Protein AF-A0A8S8Z5G4-F1 (afdb_monomer)

pLDDT: mean 78.74, std 12.98, range [51.34, 95.94]

Secondary structure (DSSP, 8-state):
--TT-EEE-TTS-EEEEE---TTTS-TTS-TTT---EEEEESS--SHHHHHHHHHHHHHHSTTTTTS-SS----S--------GGGPBPTTTTGGGT----STTBS-SS-HHHHHHHHHHHHHHHHHHT-

Structure (mmCIF, N/CA/C/O backbone):
data_AF-A0A8S8Z5G4-F1
#
_entry.id   AF-A0A8S8Z5G4-F1
#
loop_
_atom_site.group_PDB
_atom_site.id
_atom_site.type_symbol
_atom_site.label_atom_id
_atom_site.label_alt_id
_atom_site.label_comp_id
_atom_site.label_asym_id
_atom_site.label_entity_id
_atom_site.label_seq_id
_atom_site.pdbx_PDB_ins_code
_atom_site.Cartn_x
_atom_site.Cartn_y
_atom_site.Cartn_z
_atom_site.occupancy
_atom_site.B_iso_or_equiv
_atom_site.auth_seq_id
_atom_site.auth_comp_id
_atom_site.auth_asym_id
_atom_site.auth_atom_id
_atom_site.pdbx_PDB_model_num
ATOM 1 N N . MET A 1 1 ? 14.621 -8.360 -16.520 1.00 52.19 1 MET A N 1
ATOM 2 C CA . MET A 1 1 ? 15.098 -7.800 -15.236 1.00 52.19 1 MET A CA 1
ATOM 3 C C . MET A 1 1 ? 15.726 -8.947 -14.453 1.00 52.19 1 MET A C 1
ATOM 5 O O . MET A 1 1 ? 15.357 -10.081 -14.733 1.00 52.19 1 MET A O 1
ATOM 9 N N . ARG A 1 2 ? 16.699 -8.720 -13.558 1.00 51.34 2 ARG A N 1
ATOM 10 C CA . ARG A 1 2 ? 17.030 -9.783 -12.593 1.00 51.34 2 ARG A CA 1
ATOM 11 C C . ARG A 1 2 ? 15.885 -9.811 -11.567 1.00 51.34 2 ARG A C 1
ATOM 13 O O . ARG A 1 2 ? 15.456 -8.724 -11.175 1.00 51.34 2 ARG A O 1
ATOM 20 N N . PRO A 1 3 ? 15.386 -10.985 -11.151 1.00 54.62 3 PRO A N 1
ATOM 21 C CA . PRO A 1 3 ? 14.423 -11.063 -10.058 1.00 54.62 3 PRO A CA 1
ATOM 22 C C . PRO A 1 3 ? 14.953 -10.282 -8.848 1.00 54.62 3 PRO A C 1
ATOM 24 O O . PRO A 1 3 ? 16.160 -10.308 -8.584 1.00 54.62 3 PRO A O 1
ATOM 27 N N . TYR A 1 4 ? 14.076 -9.573 -8.134 1.00 55.06 4 TYR A N 1
ATOM 28 C CA . TYR A 1 4 ? 14.388 -8.868 -6.881 1.00 55.06 4 TYR A CA 1
ATOM 29 C C . TYR A 1 4 ? 15.248 -7.594 -6.987 1.00 55.06 4 TYR A C 1
ATOM 31 O O . TYR A 1 4 ? 15.574 -7.001 -5.958 1.00 55.06 4 TYR A O 1
ATOM 39 N N . SER A 1 5 ? 15.609 -7.125 -8.188 1.00 62.81 5 SER A N 1
ATOM 40 C CA . SER A 1 5 ? 16.317 -5.846 -8.346 1.00 62.81 5 SER A CA 1
ATOM 41 C C . SER A 1 5 ? 15.346 -4.710 -8.667 1.00 62.81 5 SER A C 1
ATOM 43 O O . SER A 1 5 ? 14.701 -4.734 -9.716 1.00 62.81 5 SER A O 1
ATOM 45 N N . GLY A 1 6 ? 15.273 -3.704 -7.793 1.00 72.62 6 GLY A N 1
ATOM 46 C CA . GLY A 1 6 ? 14.634 -2.430 -8.115 1.00 72.62 6 GLY A CA 1
ATOM 47 C C . GLY A 1 6 ? 15.445 -1.672 -9.169 1.00 72.62 6 GLY A C 1
ATOM 48 O O . GLY A 1 6 ? 16.667 -1.567 -9.059 1.00 72.62 6 GLY A O 1
ATOM 49 N N . LEU A 1 7 ? 14.775 -1.155 -10.193 1.00 80.25 7 LEU A N 1
ATOM 50 C CA . LEU A 1 7 ? 15.346 -0.262 -11.193 1.00 80.25 7 LEU A CA 1
ATOM 51 C C . LEU A 1 7 ? 14.765 1.131 -11.016 1.00 80.25 7 LEU A C 1
ATOM 53 O O . L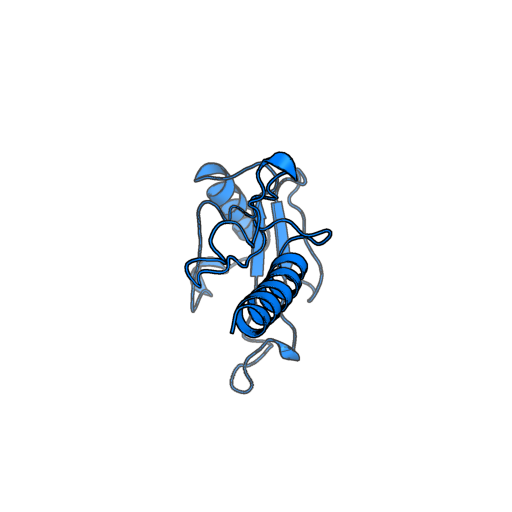EU A 1 7 ? 13.546 1.289 -10.977 1.00 80.25 7 LEU A O 1
ATOM 57 N N . PHE A 1 8 ? 15.643 2.124 -10.986 1.00 83.38 8 PHE A N 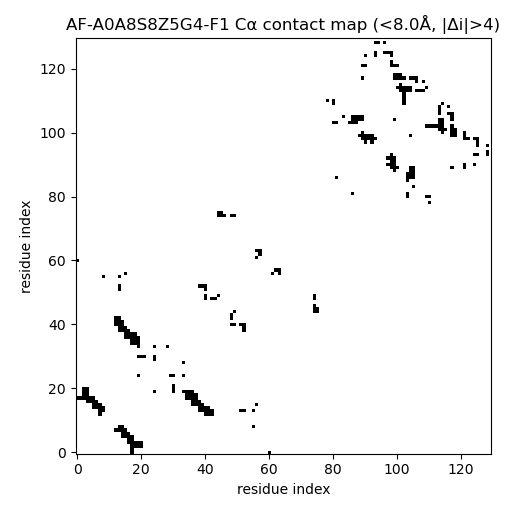1
ATOM 58 C CA . PHE A 1 8 ? 15.249 3.520 -11.071 1.00 83.38 8 PHE A CA 1
ATOM 59 C C . PHE A 1 8 ? 15.275 4.002 -12.523 1.00 83.38 8 PHE A C 1
ATOM 61 O O . PHE A 1 8 ? 16.072 3.517 -13.339 1.00 83.38 8 PHE A O 1
ATOM 68 N N . ASP A 1 9 ? 14.407 4.955 -12.853 1.00 84.06 9 ASP A N 1
ATOM 69 C CA . ASP A 1 9 ? 14.571 5.742 -14.071 1.00 84.06 9 ASP A CA 1
ATOM 70 C C . ASP A 1 9 ? 15.813 6.645 -13.975 1.00 84.06 9 ASP A C 1
ATOM 72 O O . ASP A 1 9 ? 16.474 6.742 -12.942 1.00 84.06 9 ASP A O 1
ATOM 76 N N . ALA A 1 10 ? 16.175 7.291 -15.085 1.00 80.62 10 ALA A N 1
ATOM 77 C CA . ALA A 1 10 ? 17.395 8.098 -15.145 1.00 80.62 10 ALA A CA 1
ATOM 78 C C . ALA A 1 10 ? 17.377 9.304 -14.188 1.00 80.62 10 ALA A C 1
ATOM 80 O O . ALA A 1 10 ? 18.441 9.801 -13.826 1.00 80.62 10 ALA A O 1
ATOM 81 N N . ARG A 1 11 ? 16.185 9.774 -13.800 1.00 82.50 11 ARG A N 1
ATOM 82 C CA . ARG A 1 11 ? 16.001 10.900 -12.878 1.00 82.50 11 ARG A CA 1
ATOM 83 C C . ARG A 1 11 ? 15.885 10.468 -11.414 1.00 82.50 11 ARG A C 1
ATOM 85 O O . ARG A 1 11 ? 16.081 11.300 -10.538 1.00 82.50 11 ARG A O 1
ATOM 92 N N . GLY A 1 12 ? 15.632 9.186 -11.146 1.00 80.44 12 GLY A N 1
ATOM 93 C CA . GLY A 1 12 ? 15.353 8.671 -9.802 1.00 80.44 12 GLY A CA 1
ATOM 94 C C . GLY A 1 12 ? 13.908 8.899 -9.344 1.00 80.44 12 GLY A C 1
ATOM 95 O O . GLY A 1 12 ? 13.578 8.614 -8.196 1.00 80.44 12 GLY A O 1
ATOM 96 N N . ASP A 1 13 ? 13.049 9.374 -10.241 1.00 85.94 13 ASP A N 1
ATOM 97 C CA . ASP A 1 13 ? 11.653 9.715 -9.991 1.00 85.94 13 ASP A CA 1
ATOM 98 C C . ASP A 1 13 ? 10.747 8.489 -10.021 1.00 85.94 13 ASP A C 1
ATOM 100 O O . ASP A 1 13 ? 9.647 8.523 -9.482 1.00 85.94 13 ASP A O 1
ATOM 104 N N . ILE A 1 14 ? 11.161 7.406 -10.676 1.00 85.44 14 ILE A N 1
ATOM 105 C CA . ILE A 1 14 ? 10.357 6.190 -10.803 1.00 85.44 14 ILE A CA 1
ATOM 106 C C . ILE A 1 14 ? 11.182 5.004 -10.345 1.00 85.44 14 ILE A C 1
ATOM 108 O O . ILE A 1 14 ? 12.315 4.833 -10.787 1.00 85.44 14 ILE A O 1
ATOM 112 N N . ILE A 1 15 ? 10.580 4.146 -9.525 1.00 86.62 15 ILE A N 1
ATOM 113 C CA . ILE A 1 15 ? 11.122 2.834 -9.182 1.00 86.62 15 ILE A CA 1
ATOM 114 C C . ILE A 1 15 ? 10.219 1.748 -9.760 1.00 86.62 15 ILE A C 1
ATOM 116 O O . ILE A 1 15 ? 9.008 1.763 -9.545 1.00 86.62 15 ILE A O 1
ATOM 120 N N . ALA A 1 16 ? 10.802 0.793 -10.480 1.00 84.44 16 ALA A N 1
ATOM 121 C CA . ALA A 1 16 ? 10.150 -0.462 -10.830 1.00 84.44 16 ALA A CA 1
ATOM 122 C C . ALA A 1 16 ? 10.839 -1.622 -10.116 1.00 84.44 16 ALA A C 1
ATOM 124 O O . ALA A 1 16 ? 12.057 -1.763 -10.177 1.00 84.44 16 ALA A O 1
ATOM 125 N N . VAL A 1 17 ? 10.056 -2.465 -9.459 1.00 80.44 17 VAL A N 1
ATOM 126 C CA . VAL A 1 17 ? 10.513 -3.667 -8.774 1.00 80.44 17 VAL A CA 1
ATOM 127 C C . VAL A 1 17 ? 9.905 -4.868 -9.474 1.00 80.44 17 VAL A C 1
ATOM 129 O O . VAL A 1 17 ? 8.680 -5.001 -9.552 1.00 80.44 17 VAL A O 1
ATOM 132 N N . ASP A 1 18 ? 10.775 -5.747 -9.959 1.00 77.19 18 ASP A N 1
ATOM 133 C CA . ASP A 1 18 ? 10.391 -7.099 -10.336 1.00 77.19 18 ASP A CA 1
ATOM 134 C C . ASP A 1 18 ? 10.223 -7.926 -9.059 1.00 77.19 18 ASP A C 1
ATOM 136 O O . ASP A 1 18 ? 11.193 -8.352 -8.427 1.00 77.19 18 ASP A O 1
ATOM 140 N N . ALA A 1 19 ? 8.967 -8.071 -8.646 1.00 68.56 19 ALA A N 1
ATOM 141 C CA . ALA A 1 19 ? 8.557 -8.800 -7.455 1.00 68.56 19 ALA A CA 1
ATOM 142 C C . ALA A 1 19 ? 8.203 -10.261 -7.767 1.00 68.56 19 ALA A C 1
ATOM 144 O O . ALA A 1 19 ? 7.506 -10.901 -6.976 1.00 68.56 19 ALA A O 1
ATOM 145 N N . THR A 1 20 ? 8.643 -10.779 -8.917 1.00 66.50 20 THR A N 1
ATOM 146 C CA . THR A 1 20 ? 8.494 -12.192 -9.264 1.00 66.50 20 THR A CA 1
ATOM 147 C C . THR A 1 20 ? 9.306 -13.019 -8.277 1.00 66.50 20 THR A C 1
ATOM 149 O O . THR A 1 20 ? 10.534 -13.040 -8.323 1.00 66.50 20 THR A O 1
ATOM 152 N N . ALA A 1 21 ? 8.598 -13.655 -7.351 1.00 60.72 21 ALA A N 1
ATOM 153 C CA . ALA A 1 21 ? 9.148 -14.550 -6.351 1.00 60.72 21 ALA A CA 1
ATOM 154 C C . ALA A 1 21 ? 8.446 -15.902 -6.482 1.00 60.72 21 ALA A C 1
ATOM 156 O O . ALA A 1 21 ? 7.235 -15.929 -6.716 1.00 60.72 21 ALA A O 1
ATOM 157 N N . GLU A 1 22 ? 9.182 -17.007 -6.345 1.00 58.03 22 GLU A N 1
ATOM 158 C CA . GLU A 1 22 ? 8.617 -18.362 -6.471 1.00 58.03 22 GLU A CA 1
ATOM 159 C C . GLU A 1 22 ? 7.450 -18.596 -5.495 1.00 58.03 22 GLU A C 1
ATOM 161 O O . GLU A 1 22 ? 6.488 -19.271 -5.842 1.00 58.03 22 GLU A O 1
ATOM 166 N N . ASP A 1 23 ? 7.476 -17.965 -4.317 1.00 62.12 23 ASP A N 1
ATOM 167 C CA . ASP A 1 23 ? 6.427 -18.028 -3.289 1.00 62.12 23 ASP A CA 1
ATOM 168 C C . ASP A 1 23 ? 5.230 -17.089 -3.544 1.00 62.12 23 ASP A C 1
ATOM 170 O O . ASP A 1 23 ? 4.219 -17.162 -2.844 1.00 62.12 23 ASP A O 1
ATOM 174 N N . ARG A 1 24 ? 5.323 -16.191 -4.534 1.00 58.91 24 ARG A N 1
ATOM 175 C CA . ARG A 1 24 ? 4.269 -15.224 -4.904 1.00 58.91 24 ARG A CA 1
ATOM 176 C C . ARG A 1 24 ? 3.593 -15.531 -6.233 1.00 58.91 24 ARG A C 1
ATOM 178 O O . ARG A 1 24 ? 2.598 -14.887 -6.573 1.00 58.91 24 ARG A O 1
ATOM 185 N N . VAL A 1 25 ? 4.115 -16.497 -6.979 1.00 61.66 25 VAL A N 1
ATOM 186 C CA . VAL A 1 25 ? 3.464 -17.046 -8.166 1.00 61.66 25 VAL A CA 1
ATOM 187 C C . VAL A 1 25 ? 2.451 -18.100 -7.692 1.00 61.66 25 VAL A C 1
ATOM 189 O O . VAL A 1 25 ? 2.817 -18.977 -6.913 1.00 61.66 25 VAL A O 1
ATOM 192 N N . PRO A 1 26 ? 1.165 -18.030 -8.091 1.00 62.22 26 PRO A N 1
ATOM 193 C CA . PRO A 1 26 ? 0.187 -19.056 -7.724 1.00 62.22 26 PRO A CA 1
ATOM 194 C C . PRO A 1 26 ? 0.679 -20.457 -8.116 1.00 62.22 26 PRO A C 1
ATOM 196 O O . PRO A 1 26 ? 1.226 -20.599 -9.201 1.00 62.22 26 PRO A O 1
ATOM 199 N N . GLU A 1 27 ? 0.408 -21.499 -7.320 1.00 63.09 27 GLU A N 1
ATOM 200 C CA . GLU A 1 27 ? 0.900 -22.881 -7.559 1.00 63.09 27 GLU A CA 1
ATOM 201 C C . GLU A 1 27 ? 0.633 -23.438 -8.973 1.00 63.09 27 GLU A C 1
ATOM 203 O O . GLU A 1 27 ? 1.286 -24.379 -9.412 1.00 63.09 27 GLU A O 1
ATOM 208 N N . LYS A 1 28 ? -0.349 -22.882 -9.694 1.00 67.06 28 LYS A N 1
ATOM 209 C CA . LYS A 1 28 ? -0.727 -23.292 -11.057 1.00 67.06 28 LYS A CA 1
ATOM 210 C C . LYS A 1 28 ? -0.125 -22.421 -12.164 1.00 67.06 28 LYS A C 1
ATOM 212 O O . LYS A 1 28 ? -0.454 -22.625 -13.329 1.00 67.06 28 LYS A O 1
ATOM 217 N N . ALA A 1 29 ? 0.674 -21.421 -11.814 1.00 61.41 29 ALA A N 1
ATOM 218 C CA . ALA A 1 29 ? 1.289 -20.495 -12.748 1.00 61.41 29 ALA A CA 1
ATOM 219 C C . ALA A 1 29 ? 2.789 -20.785 -12.866 1.00 61.41 29 ALA A C 1
ATOM 221 O O . ALA A 1 29 ? 3.469 -21.077 -11.888 1.00 61.41 29 ALA A O 1
ATOM 222 N N . ASP A 1 30 ? 3.300 -20.707 -14.089 1.00 65.38 30 ASP A N 1
ATOM 223 C CA . ASP A 1 30 ? 4.723 -20.853 -14.367 1.00 65.38 30 ASP A CA 1
ATOM 224 C C . ASP A 1 30 ? 5.445 -19.548 -14.001 1.00 65.38 30 ASP A C 1
ATOM 226 O O . ASP A 1 30 ? 5.155 -18.486 -14.561 1.00 65.38 30 ASP A O 1
ATOM 230 N N . ALA A 1 31 ? 6.385 -19.623 -13.056 1.00 60.50 31 ALA A N 1
ATOM 231 C CA . ALA A 1 31 ? 7.178 -18.483 -12.599 1.00 60.50 31 ALA A CA 1
ATOM 232 C C . ALA A 1 31 ? 8.053 -17.877 -13.710 1.00 60.50 31 ALA A C 1
ATOM 234 O O . ALA A 1 31 ? 8.390 -16.699 -13.650 1.00 60.50 31 ALA A O 1
ATOM 235 N N . SER A 1 32 ? 8.378 -18.650 -14.751 1.00 63.59 32 SER A N 1
ATOM 236 C CA . SER A 1 32 ? 9.072 -18.149 -15.941 1.00 63.59 32 SER A CA 1
ATOM 237 C C . SER A 1 32 ? 8.138 -17.458 -16.945 1.00 63.59 32 SER A C 1
ATOM 239 O O . SER A 1 32 ? 8.601 -16.695 -17.793 1.00 63.59 32 SER A O 1
ATOM 241 N N . ALA A 1 33 ? 6.822 -17.664 -16.816 1.00 61.31 33 ALA A N 1
ATOM 242 C CA . ALA A 1 33 ? 5.785 -17.062 -17.655 1.00 61.31 33 ALA A CA 1
ATOM 243 C C . ALA A 1 33 ? 5.035 -15.904 -16.970 1.00 61.31 33 ALA A C 1
ATOM 245 O O . ALA A 1 33 ? 4.211 -15.240 -17.602 1.00 61.31 33 ALA A O 1
ATOM 246 N N . CYS A 1 34 ? 5.291 -15.658 -15.684 1.00 57.50 34 CYS A N 1
ATOM 247 C CA . CYS A 1 34 ? 4.629 -14.630 -14.890 1.00 57.50 34 CYS A CA 1
ATOM 248 C C . CYS A 1 34 ? 5.654 -13.622 -14.375 1.00 57.50 34 CYS A C 1
ATOM 250 O O . CYS A 1 34 ? 6.572 -13.985 -13.653 1.00 57.50 34 CYS A O 1
ATOM 252 N N . THR A 1 35 ? 5.468 -12.342 -14.703 1.00 67.25 35 THR A N 1
ATOM 253 C CA . THR A 1 35 ? 6.256 -11.253 -14.115 1.00 67.25 35 THR A CA 1
ATOM 254 C C . THR A 1 35 ? 5.342 -10.336 -13.319 1.00 67.25 35 THR A C 1
ATOM 256 O O . THR A 1 35 ? 4.374 -9.799 -13.863 1.00 67.25 35 THR A O 1
ATOM 259 N N . ILE A 1 36 ? 5.651 -10.127 -12.039 1.00 65.31 36 ILE A N 1
ATOM 260 C CA . ILE A 1 36 ? 4.970 -9.126 -11.212 1.00 65.31 36 ILE A CA 1
ATOM 261 C C . ILE A 1 36 ? 5.826 -7.862 -11.211 1.00 65.31 36 ILE A C 1
ATOM 263 O O . ILE A 1 36 ? 6.803 -7.760 -10.474 1.00 65.31 36 ILE A O 1
ATOM 267 N N . LEU A 1 37 ? 5.449 -6.889 -12.040 1.00 74.31 37 LEU A N 1
ATOM 268 C CA . LEU A 1 37 ? 6.092 -5.577 -12.069 1.00 74.31 37 LEU A CA 1
ATOM 269 C C . LEU A 1 37 ? 5.299 -4.594 -11.210 1.00 74.31 37 LEU A C 1
ATOM 271 O O . LEU A 1 37 ? 4.168 -4.237 -11.541 1.00 74.31 37 LEU A O 1
ATOM 275 N N . HIS A 1 38 ? 5.914 -4.118 -10.132 1.00 79.44 38 HIS A N 1
ATOM 276 C CA . HIS A 1 38 ? 5.408 -2.980 -9.372 1.00 79.44 38 HIS A CA 1
ATOM 277 C C . HIS A 1 38 ? 6.201 -1.740 -9.749 1.00 79.44 38 HIS A C 1
ATOM 279 O O . HIS A 1 38 ? 7.403 -1.702 -9.519 1.00 79.44 38 HIS A O 1
ATOM 285 N N . ALA A 1 39 ? 5.540 -0.728 -10.307 1.00 84.00 39 ALA A N 1
ATOM 286 C CA . ALA A 1 39 ? 6.173 0.542 -10.638 1.00 84.00 39 ALA A CA 1
ATOM 287 C C . ALA A 1 39 ? 5.463 1.701 -9.937 1.00 84.00 39 ALA A C 1
ATOM 289 O O . ALA A 1 39 ? 4.233 1.767 -9.936 1.00 84.00 39 ALA A O 1
ATOM 290 N N . VAL A 1 40 ? 6.246 2.595 -9.336 1.00 84.19 40 VAL A N 1
ATOM 291 C CA . VAL A 1 40 ? 5.766 3.719 -8.525 1.00 84.19 40 VAL A CA 1
ATOM 292 C C . VAL A 1 40 ? 6.511 4.984 -8.933 1.00 84.19 40 VAL A C 1
ATOM 294 O O . VAL A 1 40 ? 7.723 4.948 -9.139 1.00 84.19 40 VAL A O 1
ATOM 297 N N . SER A 1 41 ? 5.778 6.092 -9.038 1.00 85.50 41 SER A N 1
ATOM 298 C CA . SER A 1 41 ? 6.326 7.437 -9.215 1.00 85.50 41 SER A CA 1
ATOM 299 C C . SER A 1 41 ? 6.515 8.080 -7.845 1.00 85.50 41 SER A C 1
ATOM 301 O O . SER A 1 41 ? 5.582 8.137 -7.049 1.00 85.50 41 SER A O 1
ATOM 303 N N . LEU A 1 42 ? 7.725 8.551 -7.579 1.00 83.94 42 LEU A N 1
ATOM 304 C CA . LEU A 1 42 ? 8.130 9.309 -6.398 1.00 83.94 42 LEU A CA 1
ATOM 305 C C . LEU A 1 42 ? 8.044 10.826 -6.633 1.00 83.94 42 LEU A C 1
ATOM 307 O O . LEU A 1 42 ? 8.008 11.584 -5.670 1.00 83.94 42 LEU A O 1
ATOM 311 N N . ALA A 1 43 ? 7.969 11.268 -7.893 1.00 81.62 43 ALA A N 1
ATOM 312 C CA . ALA A 1 43 ? 7.846 12.682 -8.262 1.00 81.62 43 ALA A CA 1
ATOM 313 C C . ALA A 1 43 ? 6.449 13.277 -7.998 1.00 81.62 43 ALA A C 1
ATOM 315 O O . ALA A 1 43 ? 6.258 14.486 -8.119 1.00 81.62 43 ALA A O 1
ATOM 316 N N . GLY A 1 44 ? 5.468 12.441 -7.651 1.00 77.44 44 GLY A N 1
ATOM 317 C CA . GLY A 1 44 ? 4.096 12.853 -7.369 1.00 77.44 44 GLY A CA 1
ATOM 318 C C . GLY A 1 44 ? 3.054 11.912 -7.965 1.00 77.44 44 GLY A C 1
ATOM 319 O O . GLY A 1 44 ? 3.383 10.866 -8.533 1.00 77.44 44 GLY A O 1
ATOM 320 N N . ASP A 1 45 ? 1.795 12.327 -7.832 1.00 79.38 45 ASP A N 1
ATOM 321 C CA . ASP A 1 45 ? 0.603 11.597 -8.261 1.00 79.38 45 ASP A CA 1
ATOM 322 C C . ASP A 1 45 ? 0.015 12.155 -9.568 1.00 79.38 45 ASP A C 1
ATOM 324 O O . ASP A 1 45 ? 0.337 13.254 -10.018 1.00 79.38 45 ASP A O 1
ATOM 328 N N . GLY A 1 46 ? -0.918 11.408 -10.161 1.00 80.00 46 GLY A N 1
ATOM 329 C CA . GLY A 1 46 ? -1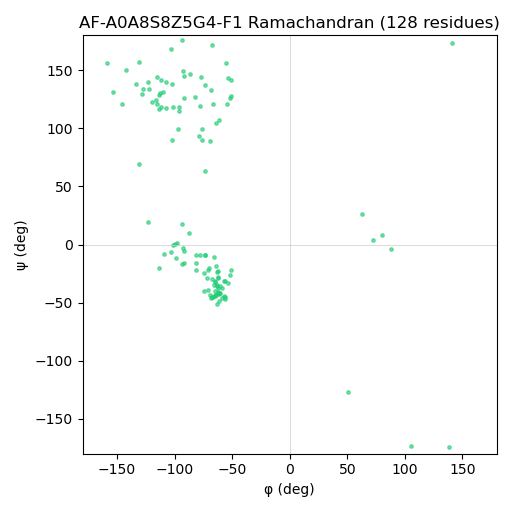.756 11.880 -11.260 1.00 80.00 46 GLY A CA 1
ATOM 330 C C . GLY A 1 46 ? -1.381 11.335 -12.644 1.00 80.00 46 GLY A C 1
ATOM 331 O O . GLY A 1 46 ? -0.562 10.421 -12.778 1.00 80.00 46 GLY A O 1
ATOM 332 N N . PRO A 1 47 ? -2.029 11.848 -13.707 1.00 82.88 47 PRO A N 1
ATOM 333 C CA . PRO A 1 47 ? -1.866 11.331 -15.066 1.00 82.88 47 PRO A CA 1
ATOM 334 C C . PRO A 1 47 ? -0.434 11.429 -15.599 1.00 82.88 47 PRO A C 1
ATOM 336 O O . PRO A 1 47 ? 0.004 10.523 -16.305 1.00 82.88 47 PRO A O 1
ATOM 339 N N . GLU A 1 48 ? 0.292 12.490 -15.241 1.00 85.38 48 GLU A N 1
ATOM 340 C CA . GLU A 1 48 ? 1.682 12.719 -15.658 1.00 85.38 48 GLU A CA 1
ATOM 341 C C . GLU A 1 48 ? 2.635 11.708 -15.016 1.00 85.38 48 GLU A C 1
ATOM 343 O O . GLU A 1 48 ? 3.411 11.061 -15.715 1.00 85.38 48 GLU A O 1
ATOM 348 N N . ALA A 1 49 ? 2.499 11.478 -13.708 1.00 84.62 49 ALA A N 1
ATOM 349 C CA . ALA A 1 49 ? 3.235 10.448 -12.980 1.00 84.62 49 ALA A CA 1
ATOM 350 C C . ALA A 1 49 ? 2.979 9.047 -13.560 1.00 84.62 49 ALA A C 1
ATOM 352 O O . ALA A 1 49 ? 3.904 8.279 -13.838 1.00 84.62 49 ALA A O 1
ATOM 353 N N . LEU A 1 50 ? 1.707 8.730 -13.827 1.00 84.75 50 LEU A N 1
ATOM 354 C CA . LEU A 1 50 ? 1.324 7.474 -14.463 1.00 84.75 50 LEU A CA 1
ATOM 355 C C . LEU A 1 50 ? 1.899 7.353 -15.881 1.00 84.75 50 LEU A C 1
ATOM 357 O O . LEU A 1 50 ? 2.239 6.251 -16.312 1.00 84.75 50 LEU A O 1
ATOM 361 N N . GLN A 1 51 ? 1.984 8.454 -16.623 1.00 87.44 51 GLN A N 1
ATOM 362 C CA . GLN A 1 51 ? 2.568 8.481 -17.958 1.00 87.44 51 GLN A CA 1
ATOM 363 C C . GLN A 1 51 ? 4.086 8.261 -17.912 1.00 87.44 51 GLN A C 1
ATOM 365 O O . GLN A 1 51 ? 4.581 7.410 -18.651 1.00 87.44 51 GLN A O 1
ATOM 370 N N . GLY A 1 52 ? 4.790 8.898 -16.974 1.00 87.69 52 GLY A N 1
ATOM 371 C CA . GLY A 1 52 ? 6.215 8.664 -16.741 1.00 87.69 52 GLY A CA 1
ATOM 372 C C . GLY A 1 52 ? 6.518 7.197 -16.430 1.00 87.69 52 GLY A C 1
ATOM 373 O O . GLY A 1 52 ? 7.420 6.612 -17.028 1.00 87.69 52 GLY A O 1
ATOM 374 N N . ILE A 1 53 ? 5.711 6.552 -15.575 1.00 87.25 53 ILE A N 1
ATOM 375 C CA . ILE A 1 53 ? 5.837 5.110 -15.300 1.00 87.25 53 ILE A CA 1
ATOM 376 C C . ILE A 1 53 ? 5.731 4.293 -16.595 1.00 87.25 53 ILE A C 1
ATOM 378 O O . ILE A 1 53 ? 6.525 3.380 -16.817 1.00 87.25 53 ILE A O 1
ATOM 382 N N . LYS A 1 54 ? 4.766 4.606 -17.469 1.00 87.81 54 LYS A N 1
ATOM 383 C CA . LYS A 1 54 ? 4.590 3.875 -18.735 1.00 87.81 54 LYS A CA 1
ATOM 384 C C . LYS A 1 54 ? 5.790 4.039 -19.661 1.00 87.81 54 LYS A C 1
ATOM 386 O O . LYS A 1 54 ? 6.194 3.056 -20.268 1.00 87.81 54 LYS A O 1
ATOM 391 N N . GLU A 1 55 ? 6.323 5.249 -19.785 1.00 89.81 55 GLU A N 1
ATOM 392 C CA . GLU A 1 55 ? 7.494 5.542 -20.621 1.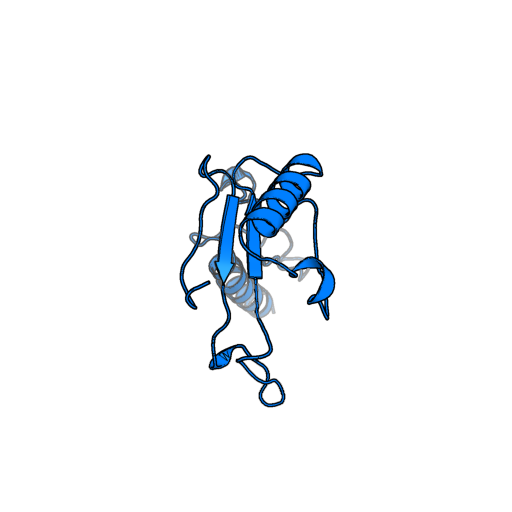00 89.81 55 GLU A CA 1
ATOM 393 C C . GLU A 1 55 ? 8.742 4.838 -20.089 1.00 89.81 55 GLU A C 1
ATOM 395 O O . GLU A 1 55 ? 9.506 4.238 -20.849 1.00 89.81 55 GLU A O 1
ATOM 400 N N . PHE A 1 56 ? 8.909 4.816 -18.766 1.00 88.00 56 PHE A N 1
ATOM 401 C CA . PHE A 1 56 ? 9.979 4.058 -18.139 1.00 88.00 56 PHE A CA 1
ATOM 402 C C . PHE A 1 56 ? 9.860 2.558 -18.437 1.00 88.00 56 PHE A C 1
ATOM 404 O O . PHE A 1 56 ? 10.827 1.940 -18.895 1.00 88.00 56 PHE A O 1
ATOM 411 N N . LEU A 1 57 ? 8.671 1.977 -18.254 1.00 85.94 57 LEU A N 1
ATOM 412 C CA . LEU A 1 57 ? 8.424 0.569 -18.559 1.00 85.94 57 LEU A CA 1
ATOM 413 C C . LEU A 1 57 ? 8.602 0.256 -20.050 1.00 85.94 57 LEU A C 1
ATOM 415 O O . LEU A 1 57 ? 9.134 -0.800 -20.372 1.00 85.94 57 LEU A O 1
ATOM 419 N N . ASP A 1 58 ? 8.257 1.165 -20.963 1.00 86.94 58 ASP A N 1
ATOM 420 C CA . ASP A 1 58 ? 8.536 0.984 -22.396 1.00 86.94 58 ASP A CA 1
ATOM 421 C C . ASP A 1 58 ? 10.022 0.859 -22.689 1.00 86.94 58 ASP A C 1
ATOM 423 O O . ASP A 1 58 ? 10.429 0.021 -23.492 1.00 86.94 58 ASP A O 1
ATOM 427 N N . SER A 1 59 ? 10.829 1.685 -22.025 1.00 84.06 59 SER A N 1
ATOM 428 C CA . SER A 1 59 ? 12.273 1.714 -22.241 1.00 84.06 59 SER A CA 1
ATOM 429 C C . SER A 1 59 ? 12.993 0.489 -21.667 1.00 84.06 59 SER A C 1
ATOM 431 O O . SER A 1 59 ? 14.044 0.099 -22.177 1.00 84.06 59 SER A O 1
ATOM 433 N N . ARG A 1 60 ? 12.460 -0.121 -20.596 1.00 80.75 60 ARG A N 1
ATOM 434 C CA . ARG A 1 60 ? 13.141 -1.192 -19.840 1.00 80.75 60 ARG A CA 1
ATOM 435 C C . ARG A 1 60 ? 12.479 -2.565 -19.928 1.00 80.75 60 ARG A C 1
ATOM 437 O O . ARG A 1 60 ? 13.144 -3.561 -19.651 1.00 80.75 60 ARG A O 1
ATOM 444 N N . CYS A 1 61 ? 11.202 -2.634 -20.290 1.00 74.81 61 CYS A N 1
ATOM 445 C CA . CYS A 1 61 ? 10.384 -3.846 -20.238 1.00 74.81 61 CYS A CA 1
ATOM 446 C C . CYS A 1 61 ? 9.650 -4.064 -21.570 1.00 74.81 61 CYS A C 1
ATOM 448 O O . CYS A 1 61 ? 8.431 -3.931 -21.654 1.00 74.81 61 CYS A O 1
ATOM 450 N N . SER A 1 62 ? 10.376 -4.401 -22.639 1.00 72.00 62 SER A N 1
ATOM 451 C CA . SER A 1 62 ? 9.774 -4.653 -23.958 1.00 72.00 62 SER A CA 1
ATOM 452 C C . SER A 1 62 ? 8.613 -5.655 -23.877 1.00 72.00 62 SER A C 1
ATOM 454 O O . SER A 1 62 ? 8.780 -6.750 -23.347 1.00 72.00 62 SER A O 1
ATOM 456 N N . GLY A 1 63 ? 7.446 -5.293 -24.418 1.00 72.56 63 GLY A N 1
ATOM 457 C CA . GLY A 1 63 ? 6.269 -6.171 -24.462 1.00 72.56 63 GLY A CA 1
ATOM 458 C C . GLY A 1 63 ? 5.350 -6.119 -23.235 1.00 72.56 63 GLY A C 1
ATOM 459 O O . GLY A 1 63 ? 4.265 -6.699 -23.290 1.00 72.56 63 GLY A O 1
ATOM 460 N N . TRP A 1 64 ? 5.694 -5.362 -22.180 1.00 77.25 64 TRP A N 1
ATOM 461 C CA . TRP A 1 64 ? 4.906 -5.293 -20.934 1.00 77.25 64 TRP A CA 1
ATOM 462 C C . TRP A 1 64 ? 3.428 -4.929 -21.154 1.00 77.25 64 TRP A C 1
ATOM 464 O O . TRP A 1 64 ? 2.546 -5.418 -20.451 1.00 77.25 64 TRP A O 1
ATOM 474 N N . ARG A 1 65 ? 3.138 -4.107 -22.171 1.00 77.38 65 ARG A N 1
ATOM 475 C CA . ARG A 1 65 ? 1.771 -3.698 -22.525 1.00 77.38 65 ARG A CA 1
ATOM 476 C C . ARG A 1 65 ? 0.886 -4.844 -23.001 1.00 77.38 65 ARG A C 1
ATOM 478 O O . ARG A 1 65 ? -0.314 -4.805 -22.757 1.00 77.38 65 ARG A O 1
ATOM 485 N N . ASN A 1 66 ? 1.478 -5.835 -23.661 1.00 73.12 66 ASN A N 1
ATOM 486 C CA . ASN A 1 66 ? 0.767 -6.958 -24.273 1.00 73.12 66 ASN A CA 1
ATOM 487 C C . ASN A 1 66 ? 0.787 -8.212 -23.382 1.00 73.12 66 ASN A C 1
ATOM 489 O O . ASN A 1 66 ? 0.053 -9.157 -23.642 1.00 73.12 66 ASN A O 1
ATOM 493 N N . MET A 1 67 ? 1.613 -8.214 -22.330 1.00 63.81 67 MET A N 1
ATOM 494 C CA . MET A 1 67 ? 1.774 -9.319 -21.374 1.00 63.81 67 MET A CA 1
ATOM 495 C C . MET A 1 67 ? 0.870 -9.206 -20.134 1.00 63.81 67 MET A C 1
ATOM 497 O O . MET A 1 67 ? 0.878 -10.085 -19.275 1.00 63.81 67 MET A O 1
ATOM 501 N N . ALA A 1 68 ? 0.094 -8.129 -20.002 1.00 60.94 68 ALA A N 1
ATOM 502 C CA . ALA A 1 68 ? -0.738 -7.906 -18.826 1.00 60.94 68 ALA A CA 1
ATOM 503 C C . ALA A 1 68 ? -2.031 -8.741 -18.885 1.00 60.94 68 ALA A C 1
ATOM 505 O O . ALA A 1 68 ? -3.048 -8.280 -19.397 1.00 60.94 68 ALA A O 1
ATOM 506 N N . ALA A 1 69 ? -2.023 -9.943 -18.297 1.00 60.34 69 ALA A N 1
ATOM 507 C CA . ALA A 1 69 ? -3.253 -10.709 -18.052 1.00 60.34 69 ALA A CA 1
ATOM 508 C C . ALA A 1 69 ? -4.219 -9.963 -17.102 1.00 60.34 69 ALA A C 1
ATOM 510 O O . ALA A 1 69 ? -5.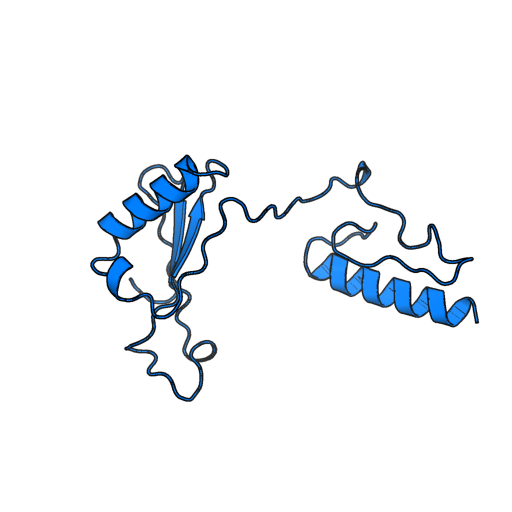435 -10.111 -17.198 1.00 60.34 69 ALA A O 1
ATOM 511 N N . ALA A 1 70 ? -3.683 -9.116 -16.213 1.00 61.19 70 ALA A N 1
ATOM 512 C CA . ALA A 1 70 ? -4.448 -8.189 -15.386 1.00 61.19 70 ALA A CA 1
ATOM 513 C C . ALA A 1 70 ? -3.661 -6.887 -15.172 1.00 61.19 70 ALA A C 1
ATOM 515 O O . ALA A 1 70 ? -2.567 -6.895 -14.612 1.00 61.19 70 ALA A O 1
ATOM 516 N N . ARG A 1 71 ? -4.233 -5.751 -15.584 1.00 66.06 71 ARG A N 1
ATOM 517 C CA . ARG A 1 71 ? -3.674 -4.416 -15.336 1.00 66.06 71 ARG A CA 1
ATOM 518 C C . ARG A 1 71 ? -4.506 -3.701 -14.280 1.00 66.06 71 ARG A C 1
ATOM 520 O O . ARG A 1 71 ? -5.670 -3.391 -14.514 1.00 66.06 71 ARG A O 1
ATOM 527 N N . ARG A 1 72 ? -3.890 -3.385 -13.142 1.00 67.81 72 ARG A N 1
ATOM 528 C CA . ARG A 1 72 ? -4.451 -2.470 -12.142 1.00 67.81 72 ARG A CA 1
ATOM 529 C C . ARG A 1 72 ? -3.575 -1.232 -12.099 1.00 67.81 72 ARG A C 1
ATOM 531 O O . ARG A 1 72 ? -2.395 -1.319 -11.790 1.00 67.81 72 ARG A O 1
ATOM 538 N N . SER A 1 73 ? -4.149 -0.092 -12.450 1.00 66.69 73 SER A N 1
ATOM 539 C CA . SER A 1 73 ? -3.490 1.203 -12.331 1.00 66.69 73 SER A CA 1
ATOM 540 C C . SER A 1 73 ? -4.417 2.137 -11.585 1.00 66.69 73 SER A C 1
ATOM 542 O O . SER A 1 73 ? -5.576 2.274 -11.970 1.00 66.69 73 SER A O 1
ATOM 544 N N . THR A 1 74 ? -3.896 2.786 -10.555 1.00 68.06 74 THR A N 1
ATOM 545 C CA . THR A 1 74 ? -4.550 3.923 -9.916 1.00 68.06 74 THR A CA 1
ATOM 546 C C . THR A 1 74 ? -3.676 5.150 -10.123 1.00 68.06 74 THR A C 1
ATOM 548 O O . THR A 1 74 ? -2.453 5.042 -10.173 1.00 68.06 74 THR A O 1
ATOM 551 N N . THR A 1 75 ? -4.305 6.307 -10.305 1.00 63.22 75 THR A N 1
ATOM 552 C CA . THR A 1 75 ? -3.619 7.596 -10.482 1.00 63.22 75 THR A CA 1
ATOM 553 C C . THR A 1 75 ? -2.946 8.079 -9.202 1.00 63.22 75 THR A C 1
ATOM 555 O O . THR A 1 75 ? -2.061 8.921 -9.268 1.00 63.22 75 THR A O 1
ATOM 558 N N . SER A 1 76 ? -3.376 7.555 -8.057 1.00 59.72 76 SER A N 1
ATOM 559 C CA . SER A 1 76 ? -2.774 7.772 -6.747 1.00 59.72 76 SER A CA 1
ATOM 560 C C . SER A 1 76 ? -3.095 6.558 -5.874 1.00 59.72 76 SER A C 1
ATOM 562 O O . SER A 1 76 ? -4.242 6.099 -5.825 1.00 59.72 76 SER A O 1
ATOM 564 N N . VAL A 1 77 ? -2.084 5.997 -5.214 1.00 63.91 77 VAL A N 1
ATOM 565 C CA . VAL A 1 77 ? -2.293 5.247 -3.971 1.00 63.91 77 VAL A CA 1
ATOM 566 C C . VAL A 1 77 ? -1.867 6.216 -2.889 1.00 63.91 77 VAL A C 1
ATOM 568 O O . VAL A 1 77 ? -0.691 6.272 -2.539 1.00 63.91 77 VAL A O 1
ATOM 571 N N . MET A 1 78 ? -2.803 7.015 -2.390 1.00 58.06 78 MET A N 1
ATOM 572 C CA . MET A 1 78 ? -2.495 7.924 -1.298 1.00 58.06 78 MET A CA 1
ATOM 573 C C . MET A 1 78 ? -2.261 7.085 -0.036 1.00 58.06 78 MET A C 1
ATOM 575 O O . MET A 1 78 ? -3.179 6.792 0.726 1.00 58.06 78 MET A O 1
ATOM 579 N N . LEU A 1 79 ? -1.016 6.666 0.186 1.00 61.53 79 LEU A N 1
ATOM 580 C CA . LEU A 1 79 ? -0.543 6.173 1.473 1.00 61.53 79 LEU A CA 1
ATOM 581 C C . LEU A 1 79 ? -0.399 7.390 2.383 1.00 61.53 79 LEU A C 1
ATOM 583 O O . LEU A 1 79 ? 0.720 7.737 2.731 1.00 61.53 79 LEU A O 1
ATOM 587 N N . HIS A 1 80 ? -1.490 8.100 2.689 1.00 57.16 80 HIS A N 1
ATOM 588 C CA . HIS A 1 80 ? -1.406 9.328 3.474 1.00 57.16 80 HIS A CA 1
ATOM 589 C C . HIS A 1 80 ? -0.833 8.969 4.850 1.00 57.16 80 HIS A C 1
ATOM 591 O O . HIS A 1 80 ? -1.543 8.374 5.671 1.00 57.16 80 HIS A O 1
ATOM 597 N N . PRO A 1 81 ? 0.431 9.311 5.158 1.00 59.84 81 PRO A N 1
ATOM 598 C CA . PRO A 1 81 ? 0.908 9.198 6.512 1.00 59.84 81 PRO A CA 1
ATOM 599 C C . PRO A 1 81 ? 0.292 10.400 7.216 1.00 59.84 81 PRO A C 1
ATOM 601 O O . PRO A 1 81 ? 0.832 11.497 7.174 1.00 59.84 81 PRO A O 1
ATOM 604 N N . CYS A 1 82 ? -0.907 10.235 7.770 1.00 68.06 82 CYS A N 1
ATOM 605 C C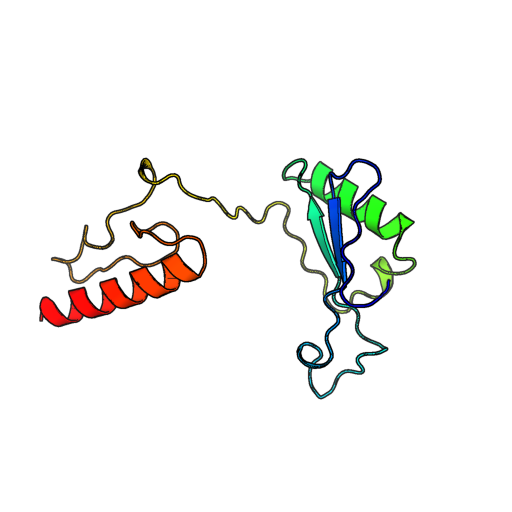A . CYS A 1 82 ? -1.476 11.258 8.639 1.00 68.06 82 CYS A CA 1
ATOM 606 C C . CYS A 1 82 ? -0.436 11.606 9.712 1.00 68.06 82 CYS A C 1
ATOM 608 O O . CYS A 1 82 ? 0.113 10.725 10.399 1.00 68.06 82 CYS A O 1
ATOM 610 N N . SER A 1 83 ? -0.133 12.898 9.811 1.00 77.69 83 SER A N 1
ATOM 611 C CA . SER A 1 83 ? 0.621 13.435 10.929 1.00 77.69 83 SER A CA 1
ATOM 612 C C . SER A 1 83 ? -0.098 13.058 12.221 1.00 77.69 83 SER A C 1
ATOM 614 O O . SER A 1 83 ? -1.303 12.793 12.237 1.00 77.69 83 SER A O 1
ATOM 616 N N . ARG A 1 84 ? 0.629 13.009 13.336 1.00 78.56 84 ARG A N 1
ATOM 617 C CA . ARG A 1 84 ? 0.030 12.606 14.616 1.00 78.56 84 ARG A CA 1
ATOM 618 C C . ARG A 1 84 ? -1.171 13.486 14.997 1.00 78.56 84 ARG A C 1
ATOM 620 O O . ARG A 1 84 ? -2.107 12.974 15.594 1.00 78.56 84 ARG A O 1
ATOM 627 N N . SER A 1 85 ? -1.167 14.762 14.604 1.00 85.62 85 SER A N 1
ATOM 628 C CA . SER A 1 85 ? -2.269 15.716 14.799 1.00 85.62 85 SER A CA 1
ATOM 629 C C . SER A 1 85 ? -3.504 15.459 13.934 1.00 85.62 85 SER A C 1
ATOM 631 O O . SER A 1 85 ? -4.585 15.912 14.284 1.00 85.62 85 SER A O 1
ATOM 633 N N . GLU A 1 86 ? -3.361 14.752 12.816 1.00 86.81 86 GLU A N 1
ATOM 634 C CA . GLU A 1 86 ? -4.473 14.386 11.926 1.00 86.81 86 GLU A CA 1
ATOM 635 C C . GLU A 1 86 ? -5.077 13.020 12.285 1.00 86.81 86 GLU A C 1
ATOM 637 O O . GLU A 1 86 ? -6.063 12.597 11.680 1.00 86.81 86 GLU A O 1
ATOM 642 N N . ARG A 1 87 ? -4.480 12.302 13.246 1.00 90.06 87 ARG A N 1
ATOM 643 C CA . ARG A 1 87 ? -4.980 11.005 13.705 1.00 90.06 87 ARG A CA 1
ATOM 644 C C . ARG A 1 87 ? -6.171 11.178 14.631 1.00 90.06 87 ARG A C 1
ATOM 646 O O . ARG A 1 87 ? -6.210 12.075 15.468 1.00 90.06 87 ARG A O 1
ATOM 653 N N . VAL A 1 88 ? -7.115 10.254 14.517 1.00 92.06 88 VAL A N 1
ATOM 654 C CA . VAL A 1 88 ? -8.330 10.239 15.336 1.00 92.06 88 VAL A CA 1
ATOM 655 C C . VAL A 1 88 ? -8.136 9.400 16.597 1.00 92.06 88 VAL A C 1
ATOM 657 O O . VAL A 1 88 ? -7.465 8.364 16.572 1.00 92.06 88 VAL A O 1
ATOM 660 N N . ASP A 1 89 ? -8.751 9.818 17.701 1.00 93.50 89 ASP A N 1
ATOM 661 C CA . ASP A 1 89 ? -8.844 8.989 18.903 1.00 93.50 89 ASP A CA 1
ATOM 662 C C . ASP A 1 89 ? -9.731 7.767 18.622 1.00 93.50 89 ASP A C 1
ATOM 664 O O . ASP A 1 89 ? -10.906 7.889 18.265 1.00 93.50 89 ASP A O 1
ATOM 668 N N . GLY A 1 90 ? -9.159 6.573 18.789 1.00 92.19 90 GLY A N 1
ATOM 669 C CA . GLY A 1 90 ? -9.838 5.300 18.545 1.00 92.19 90 GLY A CA 1
ATOM 670 C C . GLY A 1 90 ? -11.027 5.039 19.471 1.00 92.19 90 GLY A C 1
ATOM 671 O O . GLY A 1 90 ? -11.879 4.205 19.155 1.00 92.19 90 GLY A O 1
ATOM 672 N N . SER A 1 91 ? -11.090 5.752 20.598 1.00 92.19 91 SER A N 1
ATOM 673 C CA . SER A 1 91 ? -12.106 5.600 21.639 1.00 92.19 91 SER A CA 1
ATOM 674 C C . SER A 1 91 ? -13.209 6.660 21.605 1.00 92.19 91 SER A C 1
ATOM 676 O O . SER A 1 91 ? -14.149 6.565 22.390 1.00 92.19 91 SER A O 1
ATOM 678 N N . ALA A 1 92 ? -13.161 7.609 20.661 1.00 93.94 92 ALA A N 1
ATOM 679 C CA . ALA A 1 92 ? -14.068 8.761 20.596 1.00 93.94 92 ALA A CA 1
ATOM 680 C C . ALA A 1 92 ? -15.574 8.421 20.654 1.00 93.94 92 ALA A C 1
ATOM 682 O O . ALA A 1 92 ? -16.373 9.246 21.089 1.00 93.94 92 ALA A O 1
ATOM 683 N N . PHE A 1 93 ? -15.969 7.215 20.231 1.00 94.50 93 PHE A N 1
ATOM 684 C CA . PHE A 1 93 ? -17.365 6.761 20.207 1.00 94.50 93 PHE A CA 1
ATOM 685 C C . PHE A 1 93 ? -17.601 5.469 21.003 1.00 94.50 93 PHE A C 1
ATOM 687 O O . PHE A 1 93 ? -18.602 4.778 20.786 1.00 94.50 93 PHE A O 1
ATOM 694 N N . ILE A 1 94 ? -16.696 5.122 21.925 1.00 93.94 94 ILE A N 1
ATOM 695 C CA . ILE A 1 94 ? -16.739 3.820 22.600 1.00 93.94 94 ILE A CA 1
ATOM 696 C C . ILE A 1 94 ? -17.991 3.643 23.469 1.00 93.94 94 ILE A C 1
ATOM 698 O O . ILE A 1 94 ? -18.537 2.540 23.530 1.00 93.94 94 ILE A O 1
ATOM 702 N N . ASP A 1 95 ? -18.506 4.733 24.045 1.00 92.88 95 ASP A N 1
ATOM 703 C CA . ASP A 1 95 ? -19.751 4.750 24.826 1.00 92.88 95 ASP A CA 1
ATOM 704 C C . ASP A 1 95 ? -20.970 4.345 23.982 1.00 92.88 95 ASP A C 1
ATOM 706 O O . ASP A 1 95 ? -21.905 3.715 24.477 1.00 92.88 95 ASP A O 1
ATOM 710 N N . TYR A 1 96 ? -20.922 4.612 22.673 1.00 93.31 96 TYR A N 1
ATOM 711 C CA . TYR A 1 96 ? -21.927 4.186 21.696 1.00 93.31 96 TYR A CA 1
ATOM 712 C C . TYR A 1 96 ? -21.657 2.791 21.121 1.00 93.31 96 TYR A C 1
ATOM 714 O O . TYR A 1 96 ? -22.314 2.381 20.167 1.00 93.31 96 TYR A O 1
ATOM 722 N N . ARG A 1 97 ? -20.695 2.046 21.682 1.00 90.81 97 ARG A N 1
ATOM 723 C CA . ARG A 1 97 ? -20.239 0.735 21.184 1.00 90.81 97 ARG A CA 1
ATOM 724 C C . ARG A 1 97 ? -19.623 0.785 19.789 1.00 90.81 97 ARG A C 1
ATOM 726 O O . ARG A 1 97 ? -19.608 -0.222 19.082 1.00 90.81 97 ARG A O 1
ATOM 733 N N . ILE A 1 98 ? -19.070 1.934 19.411 1.00 94.06 98 ILE A N 1
ATOM 734 C CA . ILE A 1 98 ? -18.358 2.121 18.150 1.00 94.06 98 ILE A CA 1
ATOM 735 C C . ILE A 1 98 ? -16.884 2.349 18.478 1.00 94.06 98 ILE A C 1
ATOM 737 O O . ILE A 1 98 ? -16.527 3.314 19.147 1.00 94.06 98 ILE A O 1
ATOM 741 N N . ALA A 1 99 ? -16.017 1.455 18.006 1.00 94.31 99 ALA A N 1
ATOM 742 C CA . ALA A 1 99 ? -14.571 1.615 18.121 1.00 94.31 99 ALA A CA 1
ATOM 743 C C . ALA A 1 99 ? -13.962 1.852 16.742 1.00 94.31 99 ALA A C 1
ATOM 745 O O . ALA A 1 99 ? -14.381 1.230 15.763 1.00 94.31 99 ALA A O 1
ATOM 746 N N . MET A 1 100 ? -12.966 2.732 16.672 1.00 94.44 100 MET A N 1
ATOM 747 C CA . MET A 1 100 ? -12.277 3.038 15.422 1.00 94.44 100 MET A CA 1
ATOM 748 C C . MET A 1 100 ? -10.930 2.319 15.367 1.00 94.44 100 MET A C 1
ATOM 750 O O . MET A 1 100 ? -10.199 2.261 16.354 1.00 94.44 100 MET A O 1
ATOM 754 N N . ALA A 1 101 ? -10.605 1.768 14.199 1.00 94.75 101 ALA A N 1
ATOM 755 C CA . ALA A 1 101 ? -9.354 1.069 13.936 1.00 94.75 101 ALA A CA 1
ATOM 756 C C . ALA A 1 101 ? -8.862 1.380 12.518 1.00 94.75 101 ALA A C 1
ATOM 758 O O . ALA A 1 101 ? -9.662 1.611 11.612 1.00 94.75 101 ALA A O 1
ATOM 759 N N . GLY A 1 102 ? -7.545 1.368 12.327 1.00 91.69 102 GLY A N 1
ATOM 760 C CA . GLY A 1 102 ? -6.906 1.649 11.046 1.00 91.69 102 GLY A CA 1
ATOM 761 C C . GLY A 1 102 ? -5.631 2.472 11.199 1.00 91.69 102 GLY A C 1
ATOM 762 O O . GLY A 1 102 ? -5.302 2.956 12.279 1.00 91.69 102 GLY A O 1
ATOM 763 N N . CYS A 1 103 ? -4.914 2.667 10.094 1.00 89.75 103 CYS A N 1
ATOM 764 C CA . CYS A 1 103 ? -3.651 3.413 10.078 1.00 89.75 103 CYS A CA 1
ATOM 765 C C . CYS A 1 103 ? -3.790 4.913 10.404 1.00 89.75 103 CYS A C 1
ATOM 767 O O . CYS A 1 103 ? -2.779 5.578 10.623 1.00 89.75 103 CYS A O 1
ATOM 769 N N . HIS A 1 104 ? -5.022 5.430 10.447 1.00 91.06 104 HIS A N 1
ATOM 770 C CA . HIS A 1 104 ? -5.344 6.822 10.775 1.00 91.06 104 HIS A CA 1
ATOM 771 C C . HIS A 1 104 ? -5.797 7.032 12.225 1.00 91.06 104 HIS A C 1
ATOM 773 O O . HIS A 1 104 ? -6.095 8.156 12.623 1.00 91.06 104 HIS A O 1
ATOM 779 N N . VAL A 1 105 ? -5.850 5.968 13.024 1.00 93.06 105 VAL A N 1
ATOM 780 C CA . VAL A 1 105 ? -6.139 6.047 14.458 1.00 93.06 105 VAL A CA 1
ATOM 781 C C . VAL A 1 105 ? -4.836 6.285 15.224 1.00 93.06 105 VAL A C 1
ATOM 783 O O . VAL A 1 105 ? -3.770 5.826 14.807 1.00 93.06 105 VAL A O 1
ATOM 786 N N . ILE A 1 106 ? -4.900 7.026 16.334 1.00 93.00 106 ILE A N 1
ATOM 787 C CA . ILE A 1 106 ? -3.740 7.298 17.194 1.00 93.00 106 ILE A CA 1
ATOM 788 C C . ILE A 1 106 ? -3.079 5.974 17.614 1.00 93.00 106 ILE A C 1
ATOM 790 O O . ILE A 1 106 ? -3.699 5.108 18.225 1.00 93.00 106 ILE A O 1
ATOM 794 N N . SER A 1 107 ? -1.801 5.838 17.267 1.00 91.19 107 SER A N 1
ATOM 795 C CA . SER A 1 107 ? -0.911 4.718 17.588 1.00 91.19 107 SER A CA 1
ATOM 796 C C . SER A 1 107 ? 0.532 5.212 17.476 1.00 91.19 107 SER A C 1
ATOM 798 O O . SER A 1 107 ? 0.792 6.179 16.755 1.00 91.19 107 SER A O 1
ATOM 800 N N . GLU A 1 108 ? 1.469 4.559 18.161 1.00 91.12 108 GLU A N 1
ATOM 801 C CA . GLU A 1 108 ? 2.911 4.801 17.984 1.00 91.12 108 GLU A CA 1
ATOM 802 C C . GLU A 1 108 ? 3.460 4.130 16.713 1.00 91.12 108 GLU A C 1
ATOM 804 O O . GLU A 1 108 ? 4.595 4.372 16.309 1.00 91.12 108 GLU A O 1
ATOM 809 N N . HIS A 1 109 ? 2.655 3.289 16.061 1.00 89.38 109 HIS A N 1
ATOM 810 C CA . HIS A 1 109 ? 3.020 2.600 14.831 1.00 89.38 109 HIS A CA 1
ATOM 811 C C . HIS A 1 109 ? 2.563 3.375 13.579 1.00 89.38 109 HIS A C 1
ATOM 813 O O . HIS A 1 109 ? 1.885 4.409 13.652 1.00 89.38 109 HIS A O 1
ATOM 819 N N . HIS A 1 110 ? 2.926 2.861 12.399 1.00 85.00 110 HIS A N 1
ATOM 820 C CA . HIS A 1 110 ? 2.551 3.417 11.095 1.00 85.00 110 HIS A CA 1
ATOM 821 C C . HIS A 1 110 ? 2.001 2.328 10.163 1.00 85.00 110 HIS A C 1
ATOM 823 O O . HIS A 1 110 ? 2.306 1.148 10.326 1.00 85.00 110 HIS A O 1
ATOM 829 N N . LEU A 1 111 ? 1.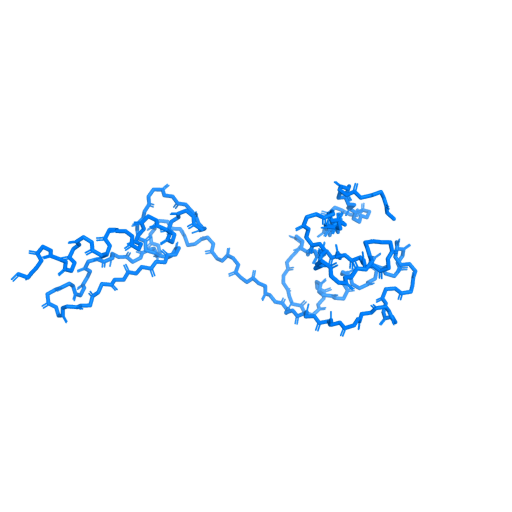200 2.735 9.169 1.00 84.19 111 LEU A N 1
ATOM 830 C CA . LEU A 1 111 ? 0.687 1.870 8.097 1.00 84.19 111 LEU A CA 1
ATOM 831 C C . LEU A 1 111 ? 0.030 0.577 8.627 1.00 84.19 111 LEU A C 1
ATOM 833 O O . LEU A 1 111 ? -0.885 0.645 9.450 1.00 84.19 111 LEU A O 1
ATOM 837 N N . SER A 1 112 ? 0.459 -0.591 8.141 1.00 86.94 112 SER A N 1
ATOM 838 C CA . SER A 1 112 ? -0.097 -1.896 8.510 1.00 86.94 112 SER A CA 1
ATOM 839 C C . SER A 1 112 ? 0.007 -2.184 10.005 1.00 86.94 112 SER A C 1
ATOM 841 O O . SER A 1 112 ? -0.931 -2.728 10.584 1.00 86.94 112 SER A O 1
ATOM 843 N N . ASP A 1 113 ? 1.103 -1.771 10.640 1.00 88.44 113 ASP A N 1
ATOM 844 C CA . ASP A 1 113 ? 1.343 -2.040 12.058 1.00 88.44 113 ASP A CA 1
ATOM 845 C C . ASP A 1 113 ? 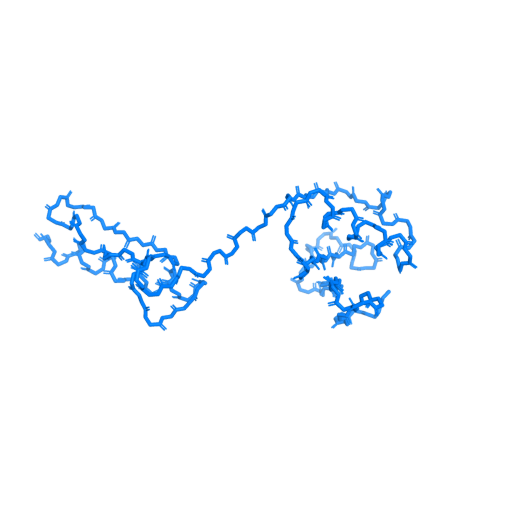0.403 -1.207 12.930 1.00 88.44 113 ASP A C 1
ATOM 847 O O . ASP A 1 113 ? -0.182 -1.724 13.881 1.00 88.44 113 ASP A O 1
ATOM 851 N N . ALA A 1 114 ? 0.161 0.053 12.547 1.00 90.56 114 ALA A N 1
ATOM 852 C CA . ALA A 1 114 ? -0.857 0.889 13.183 1.00 90.56 114 ALA A CA 1
ATOM 853 C C . ALA A 1 114 ? -2.259 0.292 13.030 1.00 90.56 114 ALA A C 1
ATOM 855 O O . ALA A 1 114 ? -3.027 0.265 13.990 1.00 90.56 114 ALA A O 1
ATOM 856 N N . ALA A 1 115 ? -2.604 -0.222 11.846 1.00 91.56 115 ALA A N 1
ATOM 857 C CA . ALA A 1 115 ? -3.901 -0.859 11.630 1.00 91.56 115 ALA A CA 1
ATOM 858 C C . ALA A 1 115 ? -4.081 -2.111 12.511 1.00 91.56 115 ALA A C 1
ATOM 860 O O . ALA A 1 115 ? -5.142 -2.297 13.110 1.00 91.56 115 ALA A O 1
ATOM 861 N N . ALA A 1 116 ? -3.042 -2.941 12.638 1.00 94.88 116 ALA A N 1
ATOM 862 C CA . ALA A 1 116 ? -3.074 -4.134 13.479 1.00 94.88 116 ALA A CA 1
ATOM 863 C C . ALA A 1 116 ? -3.158 -3.796 14.981 1.00 94.88 116 ALA A C 1
ATOM 865 O O . ALA A 1 116 ? -3.962 -4.386 15.708 1.00 94.88 116 ALA A O 1
ATOM 866 N N . ASP A 1 117 ? -2.351 -2.839 15.444 1.00 95.50 117 ASP A N 1
ATOM 867 C CA . ASP A 1 117 ? -2.327 -2.383 16.836 1.00 95.50 117 ASP A CA 1
ATOM 868 C C . ASP A 1 117 ? -3.662 -1.749 17.257 1.00 95.50 117 ASP A C 1
ATOM 870 O O . ASP A 1 117 ? -4.293 -2.176 18.229 1.00 95.50 117 ASP A O 1
ATOM 874 N N . THR A 1 118 ? -4.161 -0.795 16.471 1.00 95.12 118 THR A N 1
ATOM 875 C CA . THR A 1 118 ? -5.422 -0.091 16.761 1.00 95.12 118 THR A CA 1
ATOM 876 C C . THR A 1 118 ? -6.624 -1.029 16.690 1.00 95.12 118 THR A C 1
ATOM 878 O O . THR A 1 118 ? -7.515 -0.935 17.532 1.00 95.12 118 THR A O 1
ATOM 881 N N . GLY A 1 119 ? -6.621 -2.014 15.784 1.00 95.94 119 GLY A N 1
ATOM 882 C CA . GLY A 1 119 ? -7.631 -3.075 15.750 1.00 95.94 119 GLY A CA 1
ATOM 883 C C . GLY A 1 119 ? -7.653 -3.918 17.028 1.00 95.94 119 GLY A C 1
ATOM 884 O O . GLY A 1 119 ? -8.721 -4.211 17.573 1.00 95.94 119 GLY A O 1
ATOM 885 N N . ARG A 1 120 ? -6.477 -4.263 17.568 1.00 95.44 120 ARG A N 1
ATOM 886 C CA . ARG A 1 120 ? -6.371 -4.981 18.847 1.00 95.44 120 ARG A CA 1
ATOM 887 C C . ARG A 1 120 ? -6.890 -4.133 20.011 1.00 95.44 120 ARG A C 1
ATOM 889 O O . ARG A 1 120 ? -7.602 -4.655 20.870 1.00 95.44 120 ARG A O 1
ATOM 896 N N . SER A 1 121 ? -6.541 -2.851 20.044 1.00 94.88 121 SER A N 1
ATOM 897 C CA . SER A 1 121 ? -6.979 -1.909 21.080 1.00 94.88 121 SER A CA 1
ATOM 898 C C . SER A 1 121 ? -8.494 -1.680 21.044 1.00 94.88 121 SER A C 1
ATOM 900 O O . SER A 1 121 ? -9.150 -1.803 22.079 1.00 94.88 121 SER A O 1
ATOM 902 N N . ALA A 1 122 ? -9.072 -1.487 19.855 1.00 95.62 122 ALA A N 1
ATOM 903 C CA . ALA A 1 122 ? -10.516 -1.385 19.640 1.00 95.62 122 ALA A CA 1
ATOM 904 C C . ALA A 1 122 ? -11.267 -2.621 20.167 1.00 95.62 122 ALA A C 1
ATOM 906 O O . ALA A 1 122 ? -12.240 -2.500 20.916 1.00 95.62 122 ALA A O 1
ATOM 907 N N . ALA A 1 123 ? -10.775 -3.826 19.854 1.00 94.12 123 ALA A N 1
ATOM 908 C CA . ALA A 1 123 ? -11.378 -5.071 20.328 1.00 94.12 123 ALA A CA 1
ATOM 909 C C . ALA A 1 123 ? -11.350 -5.204 21.863 1.00 94.12 123 ALA A C 1
ATOM 911 O O . ALA A 1 123 ? -12.307 -5.703 22.460 1.00 94.12 123 AL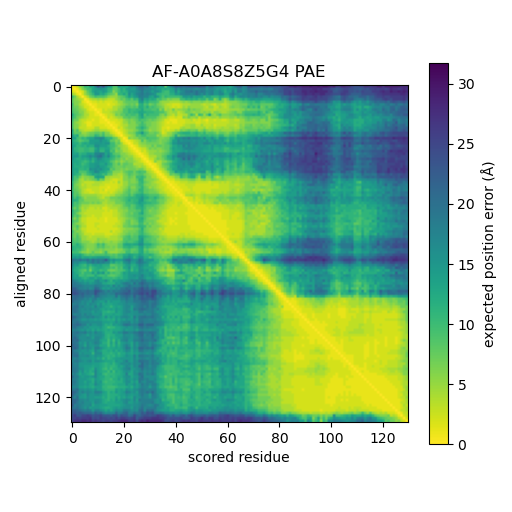A A O 1
ATOM 912 N N . LYS A 1 124 ? -10.270 -4.756 22.520 1.00 93.62 124 LYS A N 1
ATOM 913 C CA . LYS A 1 124 ? -10.179 -4.732 23.990 1.00 93.62 124 LYS A CA 1
ATOM 914 C C . LYS A 1 124 ? -11.173 -3.740 24.598 1.00 93.62 124 LYS A C 1
ATOM 916 O O . LYS A 1 124 ? -11.877 -4.102 25.538 1.00 93.62 124 LYS A O 1
ATOM 921 N N . ALA A 1 125 ? -11.269 -2.532 24.045 1.00 90.94 125 ALA A N 1
ATOM 922 C CA . ALA A 1 125 ? -12.163 -1.485 24.538 1.00 90.94 125 ALA A CA 1
ATOM 923 C C . ALA A 1 125 ? -13.649 -1.886 24.447 1.00 90.94 125 ALA A C 1
ATOM 925 O O . ALA A 1 125 ? -14.420 -1.697 25.390 1.00 90.94 125 ALA A O 1
ATOM 926 N N . LEU A 1 126 ? -14.050 -2.540 23.352 1.00 91.19 126 LEU A N 1
ATOM 927 C CA . LEU A 1 126 ? -15.418 -3.047 23.191 1.00 91.19 126 LEU A CA 1
ATOM 928 C C . LEU A 1 126 ? -15.754 -4.192 24.155 1.00 91.19 126 LEU A C 1
ATOM 930 O O . LEU A 1 126 ? -16.908 -4.343 24.547 1.00 91.19 126 LEU A O 1
ATOM 934 N N . LYS A 1 127 ? -14.761 -4.996 24.557 1.00 87.25 127 LYS A N 1
ATOM 935 C CA . LYS A 1 127 ? -14.956 -6.051 25.562 1.00 87.25 127 LYS A CA 1
ATOM 936 C C . LYS A 1 127 ? -15.086 -5.498 26.978 1.00 87.25 127 LYS A C 1
ATOM 938 O O . LYS A 1 127 ? -15.900 -6.014 27.728 1.00 87.25 127 LYS A O 1
ATOM 943 N N . LEU A 1 128 ? -14.291 -4.489 27.336 1.00 74.69 128 LEU A N 1
ATOM 944 C CA . LEU A 1 128 ? -14.282 -3.889 28.678 1.00 74.69 128 LEU A CA 1
ATOM 945 C C . LEU A 1 128 ? -15.492 -2.993 28.955 1.00 74.69 128 LEU A C 1
ATOM 947 O O . LEU A 1 128 ? -15.855 -2.810 30.107 1.00 74.69 128 LEU A O 1
ATOM 951 N N . SER A 1 129 ? -16.122 -2.445 27.915 1.00 60.94 129 SER A N 1
ATOM 952 C CA . SER A 1 129 ? -17.373 -1.696 28.075 1.00 60.94 129 SER A CA 1
ATOM 953 C C . SER A 1 129 ? -18.579 -2.604 28.356 1.00 60.94 129 SER A C 1
ATOM 955 O O . SER A 1 129 ? -19.679 -2.101 28.575 1.00 60.94 129 SER A O 1
ATOM 957 N N . ARG A 1 130 ? -18.440 -3.930 28.241 1.00 55.47 130 ARG A N 1
ATOM 958 C CA . ARG A 1 130 ? -19.526 -4.910 28.389 1.00 55.47 130 ARG A CA 1
ATOM 959 C C . ARG A 1 130 ? -19.762 -5.263 29.851 1.00 55.47 130 ARG A C 1
ATOM 961 O O . ARG A 1 130 ? -20.957 -5.348 30.199 1.00 55.47 130 ARG A O 1
#

Solvent-accessible surface area (backbone atoms only — not comparable to full-atom values): 7924 Å² total; per-residue (Å²): 131,61,71,74,48,72,44,64,44,99,83,65,40,30,45,36,31,35,63,49,40,82,90,74,42,56,96,90,52,58,64,91,80,48,81,45,74,50,71,49,51,73,81,45,67,33,73,66,33,54,47,52,52,50,54,50,41,57,78,75,38,82,62,57,86,82,66,54,91,74,85,86,82,69,56,61,82,83,79,72,77,62,51,80,88,70,32,42,68,34,60,81,40,43,93,79,76,41,62,43,59,27,53,54,30,65,58,96,53,58,54,71,56,10,25,55,52,28,40,53,50,28,57,50,54,61,57,73,75,107

Sequence (130 aa):
MRPYSGLFDARGDIIAVDATAEDRVPEKADASACTILHAVSLAGDGPEALQGIKEFLDSRCSGWRNMAAARRSTTSVMLHPCSRSERVDGSAFIDYRIAMAGCHVISEHHLSDAAADTGRSAAKALKLSR

Radius of gyration: 20.16 Å; Cα contacts (8 Å, |Δi|>4): 170; chains: 1; bounding box: 39×39×53 Å

Mean predicted aligned error: 11.41 Å

Foldseek 3Di:
DPAQDWDADPVNQKIKHFPLDPVPAPPPDDSVLDTDIDMFGNVDFADVSVVVSVVRCVVPPPCPVVSPPDDDDDRDPCLPQDDLVQADAQCPCVLVVHGDAAQRHRDPDHHPVRRVVSVVVSVVSSVVSD